Protein AF-A0A2G2LGY8-F1 (afdb_monomer_lite)

Structure (mmCIF, N/CA/C/O backbone):
data_AF-A0A2G2LGY8-F1
#
_entry.id   AF-A0A2G2LGY8-F1
#
loop_
_atom_site.group_PDB
_atom_site.id
_atom_site.type_symbol
_atom_site.label_atom_id
_atom_site.label_alt_id
_atom_site.label_comp_id
_atom_site.label_asym_id
_atom_site.label_entity_id
_atom_site.label_seq_id
_atom_site.pdbx_PDB_ins_code
_atom_site.Cartn_x
_atom_site.Cartn_y
_atom_site.Cartn_z
_atom_site.occupancy
_atom_site.B_iso_or_equiv
_atom_site.auth_seq_id
_atom_site.auth_comp_id
_atom_site.auth_asym_id
_atom_site.auth_atom_id
_atom_site.pdbx_PDB_model_num
ATOM 1 N N . MET A 1 1 ? -11.391 -14.429 26.984 1.00 49.53 1 MET A N 1
ATOM 2 C CA . MET A 1 1 ? -11.886 -13.640 25.835 1.00 49.53 1 MET A CA 1
ATOM 3 C C . MET A 1 1 ? -10.847 -12.572 25.519 1.00 49.53 1 MET A C 1
ATOM 5 O O . MET A 1 1 ? -10.508 -11.814 26.415 1.00 49.53 1 MET A O 1
ATOM 9 N N . LYS A 1 2 ? -10.249 -12.578 24.322 1.00 56.25 2 LYS A N 1
ATOM 10 C CA . LYS A 1 2 ? -9.208 -11.608 23.943 1.00 56.25 2 LYS A CA 1
ATOM 11 C C . LYS A 1 2 ? -9.901 -10.362 23.387 1.00 56.25 2 LYS A C 1
ATOM 13 O O . LYS A 1 2 ? -10.407 -10.408 22.272 1.00 56.25 2 LYS A O 1
ATOM 18 N N . ILE A 1 3 ? -9.963 -9.281 24.164 1.00 64.56 3 ILE A N 1
ATOM 19 C CA . ILE A 1 3 ? -10.276 -7.959 23.611 1.00 64.56 3 ILE A CA 1
ATOM 20 C C . ILE A 1 3 ? -9.049 -7.539 22.793 1.00 64.56 3 ILE A C 1
ATOM 22 O O . ILE A 1 3 ? -7.942 -7.454 23.325 1.00 64.56 3 ILE A O 1
ATOM 26 N N . SER A 1 4 ? -9.222 -7.311 21.493 1.00 69.00 4 SER A N 1
ATOM 27 C CA . SER A 1 4 ? -8.198 -6.636 20.696 1.00 69.00 4 SER A CA 1
ATOM 28 C C . SER A 1 4 ? -8.162 -5.180 21.144 1.00 69.00 4 SER A C 1
ATOM 30 O O . SER A 1 4 ? -9.172 -4.485 21.036 1.00 69.00 4 SER A O 1
ATOM 32 N N . LEU A 1 5 ? -7.012 -4.714 21.641 1.00 69.69 5 LEU A N 1
ATOM 33 C CA . LEU A 1 5 ? -6.796 -3.325 22.079 1.00 69.69 5 LEU A CA 1
ATOM 34 C C . LEU A 1 5 ? -7.284 -2.297 21.042 1.00 69.69 5 LEU A C 1
ATOM 36 O O . LEU A 1 5 ? -7.786 -1.242 21.416 1.00 69.69 5 LEU A O 1
ATOM 40 N N . LEU A 1 6 ? -7.237 -2.647 19.750 1.00 68.75 6 LEU A N 1
ATOM 41 C CA . LEU A 1 6 ? -7.806 -1.854 18.659 1.00 68.75 6 LEU A CA 1
ATOM 42 C C . LEU A 1 6 ? -9.294 -1.519 18.848 1.00 68.75 6 LEU A C 1
ATOM 44 O O . LEU A 1 6 ? -9.680 -0.373 18.637 1.00 68.75 6 LEU A O 1
ATOM 48 N N . SER A 1 7 ? -10.137 -2.473 19.255 1.00 69.69 7 SER A N 1
ATOM 49 C CA . SER A 1 7 ? -11.578 -2.226 19.414 1.00 69.69 7 SER A CA 1
ATOM 50 C C . SER A 1 7 ? -11.864 -1.311 20.597 1.00 69.69 7 SER A C 1
ATOM 52 O O . SER A 1 7 ? -12.696 -0.415 20.490 1.00 69.69 7 SER A O 1
ATOM 54 N N . MET A 1 8 ? -11.150 -1.490 21.710 1.00 76.00 8 MET A N 1
ATOM 55 C CA . MET A 1 8 ? -11.328 -0.649 22.894 1.00 76.00 8 MET A CA 1
ATOM 56 C C . MET A 1 8 ? -10.859 0.787 22.628 1.00 76.00 8 MET A C 1
ATOM 58 O O . MET A 1 8 ? -11.547 1.735 23.000 1.00 76.00 8 MET A O 1
ATOM 62 N N . LEU A 1 9 ? -9.749 0.952 21.899 1.00 75.62 9 LEU A N 1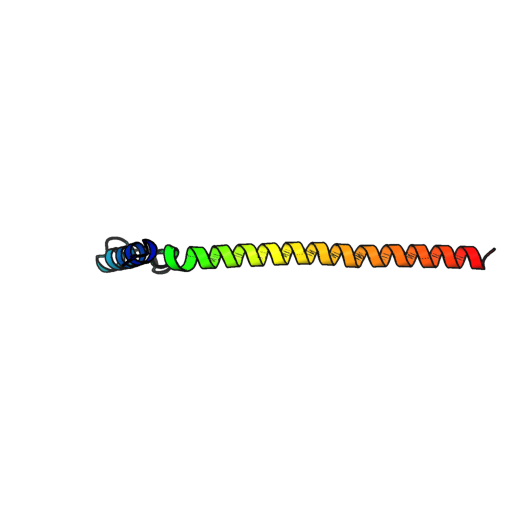
ATOM 63 C CA . LEU A 1 9 ? -9.258 2.262 21.476 1.00 75.62 9 LEU A CA 1
ATOM 64 C C . LEU A 1 9 ? -10.210 2.933 20.470 1.00 75.62 9 LEU A C 1
ATOM 66 O O . LEU A 1 9 ? -10.466 4.128 20.574 1.00 75.62 9 LEU A O 1
ATOM 70 N N . THR A 1 10 ? -10.800 2.159 19.551 1.00 73.75 10 THR A N 1
ATOM 71 C CA . THR A 1 10 ? -11.809 2.652 18.594 1.00 73.75 10 THR A CA 1
ATOM 72 C C . THR A 1 10 ? -13.051 3.174 19.319 1.00 73.75 10 THR A C 1
ATOM 74 O O . THR A 1 10 ? -13.505 4.285 19.048 1.00 73.75 10 THR A O 1
ATOM 77 N N . VAL A 1 11 ? -13.580 2.415 20.284 1.00 79.50 11 VAL A N 1
ATOM 78 C CA . VAL A 1 11 ? -14.745 2.836 21.078 1.00 79.50 11 VAL A CA 1
ATOM 79 C C . VAL A 1 11 ? -14.416 4.052 21.954 1.00 79.50 11 VAL A C 1
ATOM 81 O O . VAL A 1 11 ? -15.240 4.959 22.057 1.00 79.50 11 VAL A O 1
ATOM 84 N N . LEU A 1 12 ? -13.206 4.138 22.519 1.00 82.12 12 LEU A N 1
ATOM 85 C CA . LEU A 1 12 ? -12.761 5.296 23.305 1.00 82.12 12 LEU A CA 1
ATOM 86 C C . LEU A 1 12 ? -12.694 6.584 22.463 1.00 82.12 12 LEU A C 1
ATOM 88 O O . LEU A 1 12 ? -13.158 7.634 22.909 1.00 82.12 12 LEU A O 1
ATOM 92 N N . PHE A 1 13 ? -12.174 6.507 21.233 1.00 75.19 13 PHE A N 1
ATOM 93 C CA . PHE A 1 13 ? -12.148 7.636 20.294 1.00 75.19 13 PHE A CA 1
ATOM 94 C C . PHE A 1 13 ? -13.558 8.096 19.891 1.00 75.19 13 PHE A C 1
ATOM 96 O O . PHE A 1 13 ? -13.809 9.301 19.800 1.00 75.19 13 PHE A O 1
ATOM 103 N N . ILE A 1 14 ? -14.492 7.157 19.697 1.00 78.31 14 ILE A N 1
ATOM 104 C CA . ILE A 1 14 ? -15.911 7.463 19.450 1.00 78.31 14 ILE A CA 1
ATOM 105 C C . ILE A 1 14 ? -16.522 8.172 20.666 1.00 78.31 14 ILE A C 1
ATOM 107 O O . ILE A 1 14 ? -17.222 9.172 20.507 1.00 78.31 14 ILE A O 1
ATOM 111 N N . TYR A 1 15 ? -16.214 7.705 21.878 1.00 78.88 15 TYR A N 1
ATOM 112 C CA . TYR A 1 15 ? -16.726 8.292 23.114 1.00 78.88 15 TYR A CA 1
ATOM 113 C C . TYR A 1 15 ? -16.232 9.731 23.322 1.00 78.88 15 TYR A C 1
ATOM 115 O O . TYR A 1 15 ? -17.049 10.615 23.567 1.00 78.88 15 TYR A O 1
ATOM 123 N N . LEU A 1 16 ? -14.929 9.998 23.134 1.00 75.69 16 LEU A N 1
ATOM 124 C CA . LEU A 1 16 ? -14.352 11.353 23.223 1.00 75.69 16 LEU A CA 1
ATOM 125 C C . LEU A 1 16 ? -14.956 12.342 22.210 1.00 75.69 16 LEU A C 1
ATOM 127 O O . LEU A 1 16 ? -15.043 13.542 22.481 1.00 75.69 16 LEU A O 1
ATOM 131 N N . LYS A 1 17 ? -15.364 11.851 21.034 1.00 67.94 17 LYS A N 1
ATOM 132 C CA . LYS A 1 17 ? -16.046 12.651 20.009 1.00 67.94 17 LYS A CA 1
ATOM 133 C C . LYS A 1 17 ? -17.482 12.993 20.424 1.00 67.94 17 LYS A C 1
ATOM 135 O O . LYS A 1 17 ? -17.914 14.118 20.188 1.00 67.94 17 LYS A O 1
ATOM 140 N N . LEU A 1 18 ? -18.207 12.054 21.044 1.00 76.69 18 LEU A N 1
ATOM 141 C CA . LEU A 1 18 ? -19.568 12.288 21.549 1.00 76.69 18 LEU A CA 1
ATOM 142 C C . LEU A 1 18 ? -19.594 13.209 22.773 1.00 76.69 18 LEU A C 1
ATOM 144 O O . LEU A 1 18 ? -20.510 14.014 22.901 1.00 76.69 18 LEU A O 1
ATOM 148 N N . THR A 1 19 ? -18.590 13.134 23.648 1.00 79.50 19 THR A N 1
ATOM 149 C CA . THR A 1 19 ? -18.466 14.038 24.802 1.00 79.50 19 THR A CA 1
ATOM 150 C C . THR A 1 19 ? -17.958 15.433 24.428 1.00 79.50 19 THR A C 1
ATOM 152 O O . THR A 1 19 ? -17.795 16.277 25.304 1.00 79.50 19 THR A O 1
ATOM 155 N N . GLY A 1 20 ? -17.725 15.707 23.138 1.00 69.81 20 GLY A N 1
ATOM 156 C CA . GLY A 1 20 ? -17.372 17.039 22.641 1.00 69.81 20 GLY A CA 1
ATOM 157 C C . GLY A 1 20 ? -15.964 17.509 23.015 1.00 69.81 20 GLY A C 1
ATOM 158 O O . GLY A 1 20 ? -15.632 18.665 22.774 1.00 69.81 20 GLY A O 1
ATOM 159 N N . VAL A 1 21 ? -15.117 16.627 23.562 1.00 72.75 21 VAL A N 1
ATOM 160 C CA . VAL A 1 21 ? -13.738 16.957 23.973 1.00 72.75 21 VAL A CA 1
ATOM 161 C C . VAL A 1 21 ? -12.858 17.271 22.756 1.00 72.75 21 VAL A C 1
ATOM 163 O O . VAL A 1 21 ? -11.888 18.018 22.860 1.00 72.75 21 VAL A O 1
ATOM 166 N N . ILE A 1 22 ? -13.200 16.726 21.581 1.00 66.94 22 ILE A N 1
ATOM 167 C CA . ILE A 1 22 ? -12.447 16.913 20.338 1.00 66.94 22 ILE A CA 1
ATOM 168 C C . ILE A 1 22 ? -1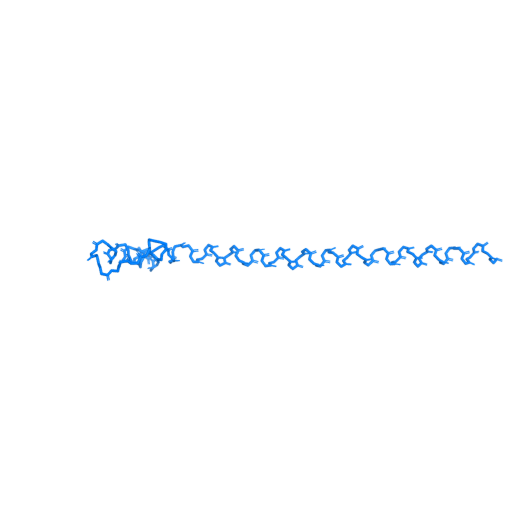3.393 17.364 19.214 1.00 66.94 22 ILE A C 1
ATOM 170 O O . ILE A 1 22 ? -14.168 16.572 18.679 1.00 66.94 22 ILE A O 1
ATOM 174 N N . LEU A 1 23 ? -13.277 18.627 18.788 1.00 66.69 23 LEU A N 1
ATOM 175 C CA . LEU A 1 23 ? -14.051 19.215 17.677 1.00 66.69 23 LEU A CA 1
ATOM 176 C C . LEU A 1 23 ? -13.559 18.790 16.276 1.00 66.69 23 LEU A C 1
ATOM 178 O O . LEU A 1 23 ? -14.051 19.254 15.251 1.00 66.69 23 LEU A O 1
ATOM 182 N N . TRP A 1 24 ? -12.526 17.956 16.219 1.00 71.06 24 TRP A N 1
ATOM 183 C CA . TRP A 1 24 ? -11.807 17.631 14.992 1.00 71.06 24 TRP A CA 1
ATOM 184 C C . TRP A 1 24 ? -12.619 16.760 14.035 1.00 71.06 24 TRP A C 1
ATOM 186 O O . TRP A 1 24 ? -13.634 16.193 14.414 1.00 71.06 24 TRP A O 1
ATOM 196 N N . SER A 1 25 ? -12.182 16.613 12.787 1.00 73.00 25 SER A N 1
ATOM 197 C CA . SER A 1 25 ? -12.925 15.895 11.749 1.00 73.00 25 SER A CA 1
ATOM 198 C C . SER A 1 25 ? -13.083 14.399 12.056 1.00 73.00 25 SER A C 1
ATOM 200 O O . SER A 1 25 ? -12.192 13.760 12.612 1.00 73.00 25 SER A O 1
ATOM 202 N N . TRP A 1 26 ? -14.229 13.823 11.677 1.00 70.94 26 TRP A N 1
ATOM 203 C CA . TRP A 1 26 ? -14.558 12.403 11.899 1.00 70.94 26 TRP A CA 1
ATOM 204 C C . TRP A 1 26 ? -13.537 11.450 11.248 1.00 70.94 26 TRP A C 1
ATOM 206 O O . TRP A 1 26 ? -13.286 10.364 11.754 1.00 70.94 26 TRP A O 1
ATOM 216 N N . TRP A 1 27 ? -12.847 11.914 10.205 1.00 65.81 27 TRP A N 1
ATOM 217 C CA . TRP A 1 27 ? -11.743 11.216 9.544 1.00 65.81 27 TRP A CA 1
ATOM 218 C C . TRP A 1 27 ? -10.611 10.795 10.495 1.00 65.81 27 TRP A C 1
ATOM 220 O O . TRP A 1 27 ? -10.061 9.708 10.345 1.00 65.81 27 TRP A O 1
ATOM 230 N N . TRP A 1 28 ? -10.295 11.598 11.515 1.00 70.75 28 TRP A N 1
ATOM 231 C CA . TRP A 1 28 ? -9.243 11.261 12.481 1.00 70.75 28 TRP A CA 1
ATOM 232 C C . TRP A 1 28 ? -9.703 10.297 13.572 1.00 70.75 28 TRP A C 1
ATOM 234 O O . TRP A 1 28 ? -8.898 9.525 14.083 1.00 70.75 28 TRP A O 1
ATOM 244 N N . VAL A 1 29 ? -11.005 10.271 13.866 1.00 71.31 29 VAL A N 1
ATOM 245 C CA . VAL A 1 29 ? -11.615 9.298 14.789 1.00 71.31 29 VAL A CA 1
ATOM 246 C C . VAL A 1 29 ? -11.499 7.879 14.228 1.00 71.31 29 VAL A C 1
ATOM 248 O O . VAL A 1 29 ? -11.318 6.927 14.981 1.00 71.31 29 VAL A O 1
ATOM 251 N N . LEU A 1 30 ? -11.544 7.739 12.901 1.00 74.06 30 LEU A N 1
ATOM 252 C CA . LEU A 1 30 ? -11.375 6.460 12.219 1.00 74.06 30 LEU A CA 1
ATOM 253 C C . LEU A 1 30 ? -9.928 6.181 11.775 1.00 74.06 30 LEU A C 1
ATOM 255 O O . LEU A 1 30 ? -9.650 5.087 11.292 1.00 74.06 30 LEU A O 1
ATOM 259 N N . SER A 1 31 ? -8.984 7.099 11.999 1.00 74.06 31 SER A N 1
ATOM 260 C CA . SER A 1 31 ? -7.551 6.882 11.743 1.00 74.06 31 SER A CA 1
ATOM 261 C C . SER A 1 31 ? -7.015 5.534 12.266 1.00 74.06 31 SER A C 1
ATOM 263 O O . SER A 1 31 ? -6.371 4.833 11.491 1.00 74.06 31 SER A O 1
ATOM 265 N N . PRO A 1 32 ? -7.325 5.066 13.497 1.00 72.50 32 PRO A N 1
ATOM 266 C CA . PRO A 1 32 ? -6.872 3.743 13.949 1.00 72.50 32 PRO A CA 1
ATOM 267 C C . PRO A 1 32 ? -7.471 2.564 13.163 1.00 72.50 32 PRO A C 1
ATOM 269 O O . PRO A 1 32 ? -6.876 1.491 13.115 1.00 72.50 32 PRO A O 1
ATOM 272 N N . LEU A 1 33 ? -8.632 2.755 12.536 1.00 78.06 33 LEU A N 1
ATOM 273 C CA . LEU A 1 33 ? -9.354 1.724 11.790 1.00 78.06 33 LEU A CA 1
ATOM 274 C C . LEU A 1 33 ? -8.903 1.699 10.310 1.00 78.06 33 LEU A C 1
ATOM 276 O O . LEU A 1 33 ? -8.851 0.635 9.700 1.00 78.06 33 LEU A O 1
ATOM 280 N N . TRP A 1 34 ? -8.486 2.843 9.751 1.00 79.50 34 TRP A N 1
ATOM 281 C CA . TRP A 1 34 ? -8.111 2.993 8.334 1.00 79.50 34 TRP A CA 1
ATOM 282 C C . TRP A 1 34 ? -6.598 3.125 8.152 1.00 79.50 34 TRP A C 1
ATOM 284 O O . TRP A 1 34 ? -6.106 2.899 7.055 1.00 79.50 34 TRP A O 1
ATOM 294 N N . GLY A 1 35 ? -5.845 3.433 9.208 1.00 83.31 35 GLY A N 1
ATOM 295 C CA . GLY A 1 35 ? -4.384 3.519 9.209 1.00 83.31 35 GLY A CA 1
ATOM 296 C C . GLY A 1 35 ? -3.696 2.254 8.685 1.00 83.31 35 GLY A C 1
ATOM 297 O O . GLY A 1 35 ? -2.829 2.364 7.820 1.00 83.31 35 GLY A O 1
ATOM 298 N N . PRO A 1 36 ? -4.104 1.040 9.107 1.00 84.12 36 PRO A N 1
ATOM 299 C CA . PRO A 1 36 ? -3.595 -0.190 8.502 1.00 84.12 36 PRO A CA 1
ATOM 300 C C . PRO A 1 36 ? -3.933 -0.287 7.007 1.00 84.12 36 PRO A C 1
ATOM 302 O O . PRO A 1 36 ? -3.114 -0.729 6.206 1.00 84.12 36 PRO A O 1
ATOM 305 N N . PHE A 1 37 ? -5.130 0.159 6.620 1.00 86.38 37 PHE A N 1
ATOM 306 C CA . PHE A 1 37 ? -5.621 0.093 5.245 1.00 86.38 37 PHE A CA 1
ATOM 307 C C . PHE A 1 37 ? -4.847 1.038 4.316 1.00 86.38 37 PHE A C 1
ATOM 309 O O . PHE A 1 37 ? -4.396 0.621 3.251 1.00 86.38 37 PHE A O 1
ATOM 316 N N . THR A 1 38 ? -4.630 2.289 4.731 1.00 88.50 38 THR A N 1
ATOM 317 C CA . THR A 1 38 ? -3.851 3.283 3.977 1.00 88.50 38 THR A CA 1
ATOM 318 C C . THR A 1 38 ? -2.387 2.881 3.861 1.00 88.50 38 THR A C 1
ATOM 320 O O . THR A 1 38 ? -1.791 3.058 2.800 1.00 88.50 38 THR A O 1
ATOM 323 N N . PHE A 1 39 ? -1.820 2.284 4.911 1.00 89.69 39 PHE A N 1
ATOM 324 C CA . PHE A 1 39 ? -0.452 1.778 4.891 1.00 89.69 39 PHE A CA 1
ATOM 325 C C . PHE A 1 39 ? -0.269 0.653 3.863 1.00 89.69 39 PHE A C 1
ATOM 327 O O . PHE A 1 39 ? 0.636 0.718 3.031 1.00 89.69 39 PHE A O 1
ATOM 334 N N . ILE A 1 40 ? -1.167 -0.339 3.857 1.00 91.38 40 ILE A N 1
ATOM 335 C CA . ILE A 1 40 ? -1.145 -1.429 2.870 1.00 91.38 40 ILE A CA 1
ATOM 336 C C . ILE A 1 40 ? -1.330 -0.875 1.453 1.00 91.38 40 ILE A C 1
ATOM 338 O O . ILE A 1 40 ? -0.566 -1.227 0.554 1.00 91.38 40 ILE A O 1
ATOM 342 N N . LEU A 1 41 ? -2.302 0.019 1.252 1.00 92.56 41 LEU A N 1
ATOM 343 C CA . LEU A 1 41 ? -2.572 0.619 -0.055 1.00 92.56 41 LEU A CA 1
ATOM 344 C C . LEU A 1 41 ? -1.353 1.391 -0.588 1.00 92.56 41 LEU A C 1
ATOM 346 O O . LEU A 1 41 ? -1.014 1.275 -1.765 1.00 92.56 41 LEU A O 1
ATOM 350 N N . GLY A 1 42 ? -0.665 2.132 0.286 1.00 93.31 42 GLY A N 1
ATOM 351 C CA . GLY A 1 42 ? 0.556 2.863 -0.049 1.00 93.31 42 GLY A CA 1
ATOM 352 C C . GLY A 1 42 ? 1.699 1.939 -0.470 1.00 93.31 42 GLY A C 1
ATOM 353 O O . GLY A 1 42 ? 2.349 2.199 -1.483 1.00 93.31 42 GLY A O 1
ATOM 354 N N . ILE A 1 43 ? 1.903 0.827 0.245 1.00 94.19 43 ILE A N 1
ATOM 355 C CA . ILE A 1 43 ? 2.916 -0.178 -0.115 1.00 94.19 43 ILE A CA 1
ATOM 356 C C . ILE A 1 43 ? 2.604 -0.801 -1.476 1.00 94.19 43 ILE A C 1
ATOM 358 O O . ILE A 1 43 ? 3.495 -0.908 -2.315 1.00 94.19 43 ILE A O 1
ATOM 362 N N . VAL A 1 44 ? 1.349 -1.188 -1.717 1.00 93.06 44 VAL A N 1
ATOM 363 C CA . VAL A 1 44 ? 0.933 -1.793 -2.992 1.00 93.06 44 VAL A CA 1
ATOM 364 C C . VAL A 1 44 ? 1.123 -0.814 -4.149 1.00 93.06 44 VAL A C 1
ATOM 366 O O . VAL A 1 44 ? 1.661 -1.196 -5.187 1.00 93.06 44 VAL A O 1
ATOM 369 N N . ALA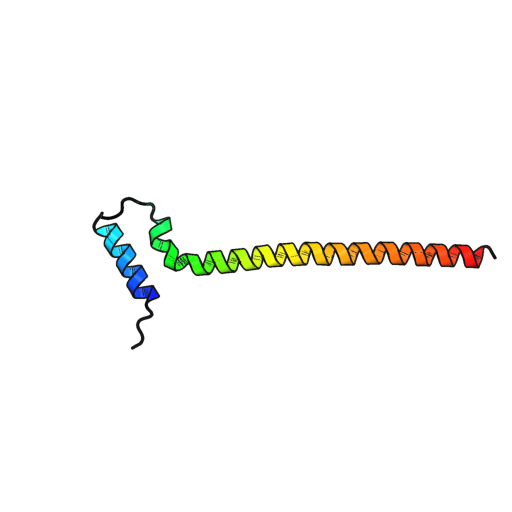 A 1 45 ? 0.741 0.452 -3.970 1.00 92.88 45 ALA A N 1
ATOM 370 C CA . ALA A 1 45 ? 0.940 1.486 -4.980 1.00 92.88 45 ALA A CA 1
ATOM 371 C C . ALA A 1 45 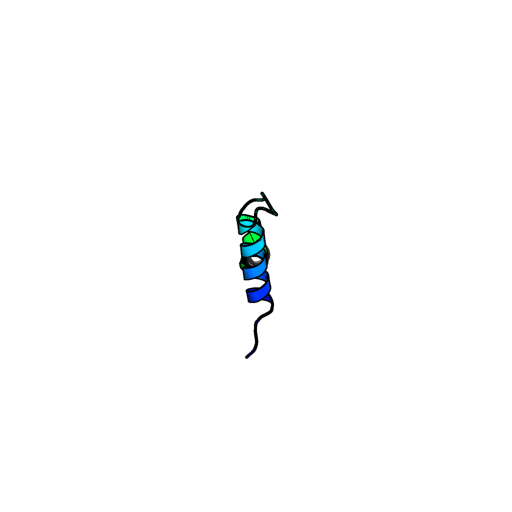? 2.430 1.702 -5.281 1.00 92.88 45 ALA A C 1
ATOM 373 O O . ALA A 1 45 ? 2.827 1.746 -6.445 1.00 92.88 45 ALA A O 1
ATOM 374 N N . PHE A 1 46 ? 3.269 1.773 -4.246 1.00 94.25 46 PHE A N 1
ATOM 375 C CA . PHE A 1 46 ? 4.713 1.919 -4.413 1.00 94.25 46 PHE A CA 1
ATOM 376 C C . PHE A 1 46 ? 5.330 0.706 -5.121 1.00 94.25 46 PHE A C 1
ATOM 378 O O . PHE A 1 46 ? 6.083 0.864 -6.079 1.00 94.25 46 PHE A O 1
ATOM 385 N N . ALA A 1 47 ? 4.945 -0.507 -4.721 1.00 92.06 47 ALA A N 1
ATOM 386 C CA . ALA A 1 47 ? 5.390 -1.739 -5.360 1.00 92.06 47 ALA A CA 1
ATOM 387 C C . ALA A 1 47 ? 4.977 -1.798 -6.839 1.00 92.06 47 ALA A C 1
ATOM 389 O O . ALA A 1 47 ? 5.793 -2.156 -7.685 1.00 92.06 47 ALA A O 1
ATOM 390 N N . ALA A 1 48 ? 3.749 -1.392 -7.175 1.00 90.00 48 ALA A N 1
ATOM 391 C CA . ALA A 1 48 ? 3.277 -1.330 -8.556 1.00 90.00 48 ALA A CA 1
ATOM 392 C C . ALA A 1 48 ? 4.092 -0.339 -9.404 1.00 90.00 48 ALA A C 1
ATOM 394 O O . ALA A 1 48 ? 4.444 -0.652 -10.543 1.00 90.00 48 ALA A O 1
ATOM 395 N N . LEU A 1 49 ? 4.450 0.821 -8.843 1.00 91.19 49 LEU A N 1
ATOM 396 C CA . LEU A 1 49 ? 5.327 1.788 -9.509 1.00 91.19 49 LEU A CA 1
ATOM 397 C C . LEU A 1 49 ? 6.729 1.210 -9.744 1.00 91.19 49 LEU A C 1
ATOM 399 O O . LEU A 1 49 ? 7.263 1.337 -10.845 1.00 91.19 49 LEU A O 1
ATOM 403 N N . CYS A 1 50 ? 7.304 0.528 -8.751 1.00 90.81 50 CYS A N 1
ATOM 404 C CA . CYS A 1 50 ? 8.606 -0.127 -8.882 1.00 90.81 50 CYS A CA 1
ATOM 405 C C . CYS A 1 50 ? 8.594 -1.250 -9.930 1.00 90.81 50 CYS A C 1
ATOM 407 O O . CYS A 1 50 ? 9.507 -1.347 -10.745 1.00 90.81 50 CYS A O 1
ATOM 409 N N . VAL A 1 51 ? 7.560 -2.093 -9.952 1.00 89.12 51 VAL A N 1
ATOM 410 C CA . VAL A 1 51 ? 7.438 -3.167 -10.951 1.00 89.12 51 VAL A CA 1
ATOM 411 C C . VAL A 1 51 ? 7.231 -2.587 -12.350 1.00 89.12 51 VAL A C 1
ATOM 413 O O . VAL A 1 51 ? 7.811 -3.090 -13.312 1.00 89.12 51 VAL A O 1
ATOM 416 N N . GLY A 1 52 ? 6.463 -1.501 -12.473 1.00 86.44 52 GLY A N 1
ATOM 417 C CA . GLY A 1 52 ? 6.255 -0.807 -13.742 1.00 86.44 52 GLY A CA 1
ATOM 418 C C . GLY A 1 52 ? 7.555 -0.286 -14.362 1.00 86.44 52 GLY A C 1
ATOM 419 O O . GLY A 1 52 ? 7.760 -0.437 -15.568 1.00 86.44 52 GLY A O 1
ATOM 420 N N . THR A 1 53 ? 8.467 0.271 -13.557 1.00 85.00 53 THR A N 1
ATOM 421 C CA . THR A 1 53 ? 9.765 0.752 -14.061 1.00 85.00 53 THR A CA 1
ATOM 422 C C . THR A 1 53 ? 10.704 -0.395 -14.434 1.00 85.00 53 THR A C 1
ATOM 424 O O . THR A 1 53 ? 11.340 -0.323 -15.485 1.00 85.00 53 THR A O 1
ATOM 427 N N . VAL A 1 54 ? 10.740 -1.482 -13.654 1.00 83.19 54 VAL A N 1
ATOM 428 C CA . VAL A 1 54 ? 11.545 -2.682 -13.966 1.00 83.19 54 VAL A CA 1
ATOM 429 C C . VAL A 1 54 ? 11.060 -3.362 -15.248 1.00 83.19 54 VAL A C 1
ATOM 431 O O . VAL A 1 54 ? 11.858 -3.619 -16.149 1.00 83.19 54 VAL A O 1
ATOM 434 N N . ALA A 1 55 ? 9.747 -3.549 -15.401 1.00 82.88 55 ALA A N 1
ATOM 435 C CA . ALA A 1 55 ? 9.167 -4.104 -16.623 1.00 82.88 55 ALA A CA 1
ATOM 436 C C . ALA A 1 55 ? 9.455 -3.225 -17.858 1.00 82.88 55 ALA A C 1
ATOM 438 O O . ALA A 1 55 ? 9.646 -3.735 -18.967 1.00 82.88 55 ALA A O 1
ATOM 439 N N . GLY A 1 56 ? 9.527 -1.902 -17.671 1.00 78.44 56 GLY A N 1
ATOM 440 C CA . GLY A 1 56 ? 9.958 -0.964 -18.706 1.00 78.44 56 GLY A CA 1
ATOM 441 C C . GLY A 1 56 ? 11.411 -1.182 -19.142 1.00 78.44 56 GLY A C 1
ATOM 442 O O . GLY A 1 56 ? 11.695 -1.191 -20.342 1.00 78.44 56 GLY A O 1
ATOM 443 N N . ILE A 1 57 ? 12.322 -1.416 -18.194 1.00 80.06 57 ILE A N 1
ATOM 444 C CA . ILE A 1 57 ? 13.748 -1.676 -18.464 1.00 80.06 57 ILE A CA 1
ATOM 445 C C . ILE A 1 57 ? 13.916 -2.975 -19.269 1.00 80.06 57 ILE A C 1
ATOM 447 O O . ILE A 1 57 ? 14.604 -2.983 -20.295 1.00 80.06 57 ILE A O 1
ATOM 451 N N . ASP A 1 58 ? 13.199 -4.036 -18.893 1.00 80.31 58 ASP A N 1
ATOM 452 C CA . ASP A 1 58 ? 13.233 -5.325 -19.600 1.00 80.31 58 ASP A CA 1
ATOM 453 C C . ASP A 1 58 ? 12.714 -5.226 -21.046 1.00 80.31 58 ASP A C 1
ATOM 455 O O . ASP A 1 58 ? 13.168 -5.935 -21.957 1.00 80.31 58 ASP A O 1
ATOM 459 N N . ALA A 1 59 ? 11.748 -4.338 -21.293 1.00 81.56 59 ALA A N 1
ATOM 460 C CA . ALA A 1 59 ? 11.240 -4.077 -22.636 1.00 81.56 59 ALA A CA 1
ATOM 461 C C . ALA A 1 59 ? 12.269 -3.337 -23.515 1.00 81.56 59 ALA A C 1
ATOM 463 O O . ALA A 1 59 ? 12.355 -3.605 -24.721 1.00 81.56 59 ALA A O 1
ATOM 464 N N . VAL A 1 60 ? 13.075 -2.447 -22.925 1.00 84.06 60 VAL A N 1
ATOM 465 C CA . VAL A 1 60 ? 14.133 -1.700 -23.625 1.00 84.06 60 VAL A CA 1
ATOM 466 C C . VAL A 1 60 ? 15.307 -2.610 -23.996 1.00 84.06 60 VAL A C 1
ATOM 468 O O . VAL A 1 60 ? 15.751 -2.592 -25.151 1.00 84.06 60 VAL A O 1
ATOM 471 N N . 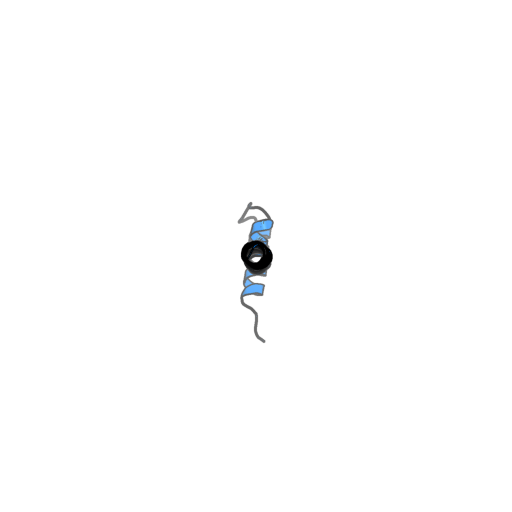GLU A 1 61 ? 15.761 -3.461 -23.074 1.00 87.12 61 GLU A N 1
ATOM 472 C CA . GLU A 1 61 ? 16.903 -4.369 -23.280 1.00 87.12 61 GLU A CA 1
ATOM 473 C C . GLU A 1 61 ? 16.704 -5.264 -24.521 1.00 87.12 61 GLU A C 1
ATOM 475 O O . GLU A 1 61 ? 17.584 -5.402 -25.384 1.00 87.12 61 GLU A O 1
ATOM 480 N N . ARG A 1 62 ? 15.486 -5.801 -24.692 1.00 81.50 62 ARG A N 1
ATOM 481 C CA . ARG A 1 62 ? 15.131 -6.652 -25.842 1.00 81.50 62 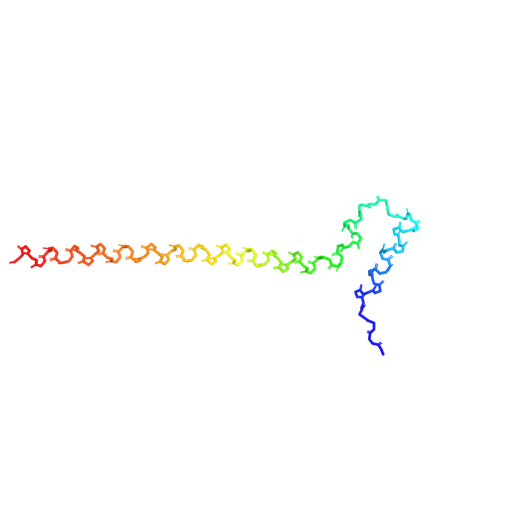ARG A CA 1
ATOM 482 C C . ARG A 1 62 ? 15.287 -5.945 -27.188 1.00 81.50 62 ARG A C 1
ATOM 484 O O . ARG A 1 62 ? 15.704 -6.567 -28.172 1.00 81.50 62 ARG A O 1
ATOM 491 N N . ARG A 1 63 ? 14.986 -4.645 -27.257 1.00 82.00 63 ARG A N 1
ATOM 492 C CA . ARG A 1 63 ? 15.118 -3.856 -28.495 1.00 82.00 63 ARG A CA 1
ATOM 493 C C . ARG A 1 63 ? 16.585 -3.669 -28.886 1.00 82.00 63 ARG A C 1
ATOM 495 O O . ARG A 1 63 ? 16.909 -3.761 -30.075 1.00 82.00 63 ARG A O 1
ATOM 502 N N . ILE A 1 64 ? 17.469 -3.463 -27.909 1.00 88.38 64 ILE A N 1
ATOM 503 C CA . ILE A 1 64 ? 18.912 -3.279 -28.136 1.00 88.38 64 ILE A CA 1
ATOM 504 C C . ILE A 1 64 ? 19.545 -4.571 -28.665 1.00 88.38 64 ILE A C 1
ATOM 506 O O . ILE A 1 64 ? 20.287 -4.541 -29.655 1.00 88.38 64 ILE A O 1
ATOM 510 N N . GLN A 1 65 ? 19.215 -5.713 -28.060 1.00 90.19 65 GLN A N 1
ATOM 511 C CA . GLN A 1 65 ? 19.696 -7.026 -28.503 1.00 90.19 65 GLN A CA 1
ATOM 512 C C . GLN A 1 65 ? 19.315 -7.317 -29.962 1.00 90.19 65 GLN A C 1
ATOM 514 O O . GLN A 1 65 ? 20.167 -7.725 -30.757 1.00 90.19 65 GLN A O 1
ATOM 519 N N . ASN A 1 66 ? 18.068 -7.043 -30.356 1.00 88.25 66 ASN A N 1
ATOM 520 C CA . ASN A 1 66 ? 17.615 -7.325 -31.718 1.00 88.25 66 ASN A CA 1
ATOM 521 C C . ASN A 1 66 ? 18.367 -6.495 -32.777 1.00 88.25 66 ASN A C 1
ATOM 523 O O . ASN A 1 66 ? 18.790 -7.033 -33.801 1.00 88.25 66 ASN A O 1
ATOM 527 N N . LYS A 1 67 ? 18.634 -5.205 -32.513 1.00 87.81 67 LYS A N 1
ATOM 528 C CA . LYS A 1 67 ? 19.436 -4.372 -33.430 1.00 87.81 67 LYS A CA 1
ATOM 529 C C . LYS A 1 67 ? 20.855 -4.913 -33.617 1.00 87.81 67 LYS A C 1
ATOM 531 O O . LYS A 1 67 ? 21.338 -4.970 -34.748 1.00 87.81 67 LYS A O 1
ATOM 536 N N . LYS A 1 68 ? 21.509 -5.358 -32.536 1.00 87.50 68 LYS A N 1
ATOM 537 C CA . LYS A 1 68 ? 22.849 -5.970 -32.609 1.00 87.50 68 LYS A CA 1
ATOM 538 C C . LYS A 1 68 ? 22.837 -7.255 -33.439 1.00 87.50 68 LYS A C 1
ATOM 540 O O . LYS A 1 68 ? 23.749 -7.463 -34.238 1.00 87.50 68 LYS A O 1
ATOM 545 N N . ARG A 1 69 ? 21.806 -8.095 -33.289 1.00 86.50 69 ARG A N 1
ATOM 546 C CA . ARG A 1 69 ? 21.642 -9.316 -34.098 1.00 86.50 69 ARG A CA 1
ATOM 547 C C . ARG A 1 69 ? 21.521 -8.993 -35.586 1.00 86.50 69 ARG A C 1
ATOM 549 O O . ARG A 1 69 ? 22.258 -9.567 -36.379 1.00 86.50 69 ARG A O 1
ATOM 556 N N . ILE A 1 70 ? 20.678 -8.030 -35.955 1.00 88.25 70 ILE A N 1
ATOM 557 C CA . ILE A 1 70 ? 20.487 -7.630 -37.360 1.00 88.25 70 ILE A CA 1
ATOM 558 C C . ILE A 1 70 ? 21.777 -7.044 -37.956 1.00 88.25 70 ILE A C 1
ATOM 560 O O . ILE A 1 70 ? 22.137 -7.372 -39.085 1.00 88.25 70 ILE A O 1
ATOM 564 N N . ALA A 1 71 ? 22.514 -6.229 -37.194 1.00 89.75 71 ALA A N 1
ATOM 565 C CA . ALA A 1 71 ? 23.792 -5.676 -37.645 1.00 89.75 71 ALA A CA 1
ATOM 566 C C . ALA A 1 71 ? 24.852 -6.766 -37.903 1.00 89.75 71 ALA A C 1
ATOM 568 O O . ALA A 1 71 ? 25.629 -6.660 -38.851 1.00 89.75 71 ALA A O 1
ATOM 569 N N . ARG A 1 72 ? 24.867 -7.835 -37.094 1.00 88.75 72 ARG A N 1
ATOM 570 C CA . ARG A 1 72 ? 25.739 -9.000 -37.320 1.00 88.75 72 ARG A CA 1
ATOM 571 C C . ARG A 1 72 ? 25.340 -9.778 -38.575 1.00 88.75 72 ARG A C 1
ATOM 573 O O . ARG A 1 72 ? 26.222 -10.169 -39.329 1.00 88.75 72 ARG A O 1
ATOM 580 N N . LEU A 1 73 ? 24.039 -9.956 -38.817 1.00 90.25 73 LEU A N 1
ATOM 581 C CA . LEU A 1 73 ? 23.540 -10.646 -40.013 1.00 90.25 73 LEU A CA 1
ATOM 582 C C . LEU A 1 73 ? 23.898 -9.890 -41.296 1.00 90.25 73 LEU A C 1
ATOM 584 O O . LEU A 1 73 ? 24.426 -10.497 -42.219 1.00 90.25 73 LEU A O 1
ATOM 588 N N . LYS A 1 74 ? 23.697 -8.565 -41.335 1.00 88.06 74 LYS A N 1
ATOM 589 C CA . LYS A 1 74 ? 24.087 -7.750 -42.498 1.00 88.06 74 LYS A CA 1
ATOM 590 C C . LYS A 1 74 ? 25.578 -7.863 -42.814 1.00 88.06 74 LYS A C 1
ATOM 592 O O . LYS A 1 74 ? 25.937 -8.062 -43.964 1.00 88.06 74 LYS A O 1
ATOM 597 N N . ARG A 1 75 ? 26.433 -7.816 -41.788 1.00 90.06 75 ARG A N 1
ATOM 598 C CA . ARG A 1 75 ? 27.886 -7.946 -41.958 1.00 90.06 75 ARG A CA 1
ATOM 599 C C . ARG A 1 75 ? 28.306 -9.311 -42.518 1.00 90.06 75 ARG A C 1
ATOM 601 O O . ARG A 1 75 ? 29.290 -9.374 -43.238 1.00 90.06 75 ARG A O 1
ATOM 608 N N . ASN A 1 76 ? 27.601 -10.387 -42.171 1.00 87.50 76 ASN A N 1
ATOM 609 C CA . ASN A 1 76 ? 27.884 -11.717 -42.719 1.00 87.50 76 ASN A CA 1
ATOM 610 C C . ASN A 1 76 ? 27.369 -11.905 -44.151 1.00 87.50 76 ASN A C 1
ATOM 612 O O . ASN A 1 76 ? 27.894 -12.761 -44.841 1.00 87.50 76 ASN A O 1
ATOM 616 N N . HIS A 1 77 ? 26.354 -11.151 -44.581 1.00 84.56 77 HIS A N 1
ATOM 617 C CA . HIS A 1 77 ? 25.854 -11.199 -45.960 1.00 84.56 77 HIS A CA 1
ATOM 618 C C . HIS A 1 77 ? 26.673 -10.345 -46.943 1.00 84.56 77 HIS A C 1
ATOM 620 O O . HIS A 1 77 ? 26.567 -10.556 -48.143 1.00 84.56 77 HIS A O 1
ATOM 626 N N . GLU A 1 78 ? 27.434 -9.363 -46.453 1.00 79.12 78 GLU A N 1
ATOM 627 C CA . GLU A 1 78 ? 28.274 -8.474 -47.277 1.00 79.12 78 GLU A CA 1
ATOM 628 C C . GLU A 1 78 ? 29.698 -9.023 -47.504 1.00 79.12 78 GLU A C 1
ATOM 630 O O . GLU A 1 78 ? 30.441 -8.489 -48.321 1.00 79.12 78 GLU A O 1
ATOM 635 N N . LYS A 1 79 ? 30.087 -10.071 -46.771 1.00 63.38 79 LYS A N 1
ATOM 636 C CA . LYS A 1 79 ? 31.362 -10.782 -46.936 1.00 63.38 79 LYS A CA 1
ATOM 637 C C . LYS A 1 79 ? 31.182 -12.011 -47.811 1.00 63.38 79 LYS A C 1
ATOM 639 O O . LYS A 1 79 ? 32.133 -12.307 -48.561 1.00 63.38 79 LYS A O 1
#

Radius of gyration: 28.2 Å; chains: 1; bounding box: 51×33×73 Å

Secondary structure (DSSP, 8-state):
----HHHHHHHHHHHHHHTTS--S-HHHHSHHHHHHHHHHHHHHHHHHHHHHHHHHHHHHHHHHHHHHHHHHHHHHH--

Foldseek 3Di:
DDDDVLVVLLVVLVVCVVVVVDPDDVVVSCCSVCVVVVVVVVVVVVVVVVVVVVVVVVVVVVVVVVVVVVVVVVVVVVD

Sequence (79 aa):
MKISLLSMLTVLFIYLKLTGVILWSWWWVLSPLWGPFTFILGIVAFAALCVGTVAGIDAVERRIQNKKRIARLKRNHEK

pLDDT: mean 80.4, std 9.49, range [49.53, 94.25]